Protein AF-A0A1G2W543-F1 (afdb_monomer_lite)

pLDDT: mean 87.35, std 10.86, range [42.5, 97.25]

Radius of gyration: 23.89 Å; chains: 1; bounding box: 51×27×61 Å

Foldseek 3Di:
DPPDDPVNVVVVVVVVVVVVVVVVVVVVVVVVVVVVVVVVVVVVVQVVCCVVPVCCVVCVVVVVVVVCCVVPVPPD

Sequence (76 aa):
MNEIAPEEKIDRLQNRVRFAGAETDRCLIELRLEVDHLRLELTALKQFMTVSNPSFAEQFPQILEKAIHEVDPESH

Secondary structure (DSSP, 8-state):
-----HHHHHHHHHHHHHHHHHHHHHHHHHHHHHHHHHHHHHHHHHHHHHHH-TTHHHHHHHHHHHHHHHH-TT--

Structure (mmCIF, N/CA/C/O backbone):
data_AF-A0A1G2W543-F1
#
_entry.id   AF-A0A1G2W543-F1
#
loop_
_atom_site.group_PDB
_atom_site.id
_atom_site.type_symbol
_atom_site.label_atom_id
_atom_site.label_alt_id
_atom_site.label_comp_id
_atom_site.label_asym_id
_atom_site.label_entity_id
_atom_site.label_seq_id
_atom_site.pdbx_PDB_ins_code
_atom_site.Cartn_x
_atom_site.Cartn_y
_atom_site.Cartn_z
_atom_site.occupancy
_atom_site.B_iso_or_equiv
_atom_site.auth_seq_id
_atom_site.auth_comp_id
_atom_site.auth_asym_id
_atom_site.auth_atom_id
_atom_site.pdbx_PDB_model_num
ATOM 1 N N . MET A 1 1 ? 37.482 -0.636 -33.999 1.00 42.50 1 MET A N 1
ATOM 2 C CA . MET A 1 1 ? 36.324 0.017 -33.355 1.00 42.50 1 MET A CA 1
ATOM 3 C C . MET A 1 1 ? 35.113 -0.420 -34.167 1.00 42.50 1 MET A C 1
ATOM 5 O O . MET A 1 1 ? 35.120 -0.150 -35.356 1.00 42.50 1 MET A O 1
ATOM 9 N N . ASN A 1 2 ? 34.184 -1.209 -33.615 1.00 53.09 2 ASN A N 1
ATOM 10 C CA . ASN A 1 2 ? 33.010 -1.651 -34.384 1.00 53.09 2 ASN A CA 1
ATOM 11 C C . ASN A 1 2 ? 32.052 -0.465 -34.523 1.00 53.09 2 ASN A C 1
ATOM 13 O O . ASN A 1 2 ? 31.336 -0.135 -33.577 1.00 53.09 2 ASN A O 1
ATOM 17 N N . GLU A 1 3 ? 32.089 0.196 -35.676 1.00 61.44 3 GLU A N 1
ATOM 18 C CA . GLU A 1 3 ? 31.106 1.206 -36.059 1.00 61.44 3 GLU A CA 1
ATOM 19 C C . GLU A 1 3 ? 29.787 0.493 -36.357 1.00 61.44 3 GLU A C 1
ATOM 21 O O . GLU A 1 3 ? 29.572 -0.067 -37.425 1.00 61.44 3 GLU A O 1
ATOM 26 N N . ILE A 1 4 ? 28.932 0.443 -35.341 1.00 67.19 4 ILE A N 1
ATOM 27 C CA . ILE A 1 4 ? 27.546 0.001 -35.469 1.00 67.19 4 ILE A CA 1
ATOM 28 C C . ILE A 1 4 ? 26.830 1.052 -36.317 1.00 67.19 4 ILE A C 1
ATOM 30 O O . ILE A 1 4 ? 26.898 2.242 -35.987 1.00 67.19 4 ILE A O 1
ATOM 34 N N . ALA A 1 5 ? 26.154 0.616 -37.381 1.00 80.50 5 ALA A N 1
ATOM 35 C CA . ALA A 1 5 ? 25.386 1.510 -38.236 1.00 80.50 5 ALA A CA 1
ATOM 36 C C . ALA A 1 5 ? 24.370 2.302 -37.383 1.00 80.50 5 ALA A C 1
ATOM 38 O O . ALA A 1 5 ? 23.791 1.741 -36.443 1.00 80.50 5 ALA A O 1
ATOM 39 N N . PRO A 1 6 ? 24.156 3.603 -37.647 1.00 80.38 6 PRO A N 1
ATOM 40 C CA . PRO A 1 6 ? 23.210 4.425 -36.893 1.00 80.38 6 PRO A CA 1
ATOM 41 C C . PRO A 1 6 ? 21.831 3.769 -36.721 1.00 80.38 6 PRO A C 1
ATOM 43 O O . PRO A 1 6 ? 21.249 3.857 -35.640 1.00 80.38 6 PRO A O 1
ATOM 46 N N . GLU A 1 7 ? 21.359 3.042 -37.733 1.00 83.56 7 GLU A N 1
ATOM 47 C CA . GLU A 1 7 ? 20.107 2.282 -37.730 1.00 83.56 7 GLU A CA 1
ATOM 48 C C . GLU A 1 7 ? 20.112 1.158 -36.682 1.00 83.56 7 GLU A C 1
ATOM 50 O O . GLU A 1 7 ? 19.207 1.077 -35.854 1.00 83.56 7 GLU A O 1
ATOM 55 N N . GLU A 1 8 ? 21.177 0.355 -36.614 1.00 85.38 8 GLU A N 1
ATOM 56 C CA . GLU A 1 8 ? 21.314 -0.702 -35.601 1.00 85.38 8 GLU A CA 1
ATOM 57 C C . GLU A 1 8 ? 21.363 -0.128 -34.176 1.00 85.38 8 GLU A C 1
ATOM 59 O O . GLU A 1 8 ? 20.917 -0.759 -33.211 1.00 85.38 8 GLU A O 1
ATOM 64 N N . LYS A 1 9 ? 21.909 1.082 -34.009 1.00 86.19 9 LYS A N 1
ATOM 65 C CA . LYS A 1 9 ? 21.929 1.769 -32.713 1.00 86.19 9 LYS A CA 1
ATOM 66 C C . LYS A 1 9 ? 20.538 2.272 -32.324 1.00 86.19 9 LYS A C 1
ATOM 68 O O . LYS A 1 9 ? 20.175 2.162 -31.150 1.00 86.19 9 LYS A O 1
ATOM 73 N N . ILE A 1 10 ? 19.768 2.787 -33.283 1.00 88.88 10 ILE A N 1
ATOM 74 C CA . ILE A 1 10 ? 18.374 3.204 -33.084 1.00 88.88 10 ILE A CA 1
ATOM 75 C C . ILE A 1 10 ? 17.521 1.997 -32.684 1.00 88.88 10 ILE A C 1
ATOM 77 O O . ILE A 1 10 ? 16.855 2.057 -31.650 1.00 88.88 10 ILE A O 1
ATOM 81 N N . ASP A 1 11 ? 17.630 0.878 -33.400 1.00 90.94 11 ASP A N 1
ATOM 82 C CA . ASP A 1 11 ? 16.883 -0.348 -33.096 1.00 90.94 11 ASP A CA 1
ATOM 83 C C . ASP A 1 11 ? 17.203 -0.888 -31.696 1.00 90.94 11 ASP A C 1
ATOM 85 O O . ASP A 1 11 ? 16.316 -1.300 -30.941 1.00 90.94 11 ASP A O 1
ATOM 89 N N . ARG A 1 12 ? 18.477 -0.851 -31.286 1.00 86.62 12 ARG A N 1
ATOM 90 C CA . ARG A 1 12 ? 18.874 -1.241 -29.922 1.00 86.62 12 ARG A CA 1
ATOM 91 C C . ARG A 1 12 ? 18.261 -0.330 -28.864 1.00 86.62 12 ARG A C 1
ATOM 93 O O . ARG A 1 12 ? 17.811 -0.823 -27.830 1.00 86.62 12 ARG A O 1
ATOM 100 N N . LEU A 1 13 ? 18.250 0.982 -29.090 1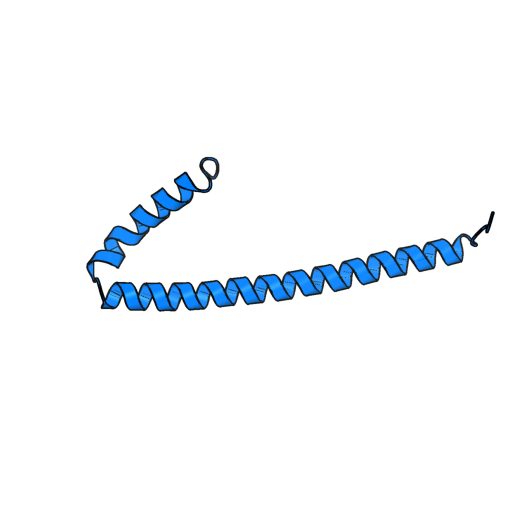.00 89.75 13 LEU A N 1
ATOM 101 C CA . LEU A 1 13 ? 17.669 1.938 -28.146 1.00 89.75 13 LEU A CA 1
ATOM 102 C C . LEU A 1 13 ? 16.148 1.783 -28.053 1.00 89.75 13 LEU A C 1
ATOM 104 O O . LEU A 1 13 ? 15.624 1.738 -26.943 1.00 89.75 13 LEU A O 1
ATOM 108 N N . GLN A 1 14 ? 15.457 1.615 -29.180 1.00 91.75 14 GLN A N 1
ATOM 109 C CA . GLN A 1 14 ? 14.014 1.361 -29.209 1.00 91.75 14 GLN A CA 1
ATOM 110 C C . GLN A 1 14 ? 13.650 0.086 -28.448 1.00 91.75 14 GLN A C 1
ATOM 112 O O . GLN A 1 14 ? 12.742 0.097 -27.617 1.00 91.75 14 GLN A O 1
ATOM 117 N N . ASN A 1 15 ? 14.406 -0.995 -28.657 1.00 89.81 15 ASN A N 1
ATOM 118 C CA . ASN A 1 15 ? 14.205 -2.234 -27.914 1.00 89.81 15 ASN A CA 1
ATOM 119 C C . ASN A 1 15 ? 14.416 -2.031 -26.410 1.00 89.81 15 ASN A C 1
ATOM 121 O O . ASN A 1 15 ? 13.577 -2.458 -25.622 1.00 89.81 15 ASN A O 1
ATOM 125 N N . ARG A 1 16 ? 15.482 -1.332 -25.996 1.00 87.81 16 ARG A N 1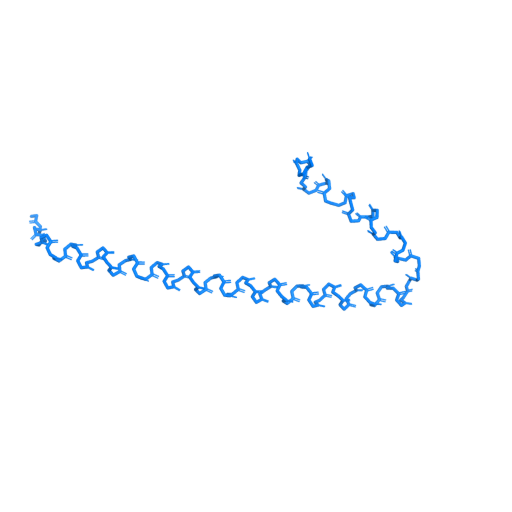
ATOM 126 C CA . ARG A 1 16 ? 15.732 -1.035 -24.575 1.00 87.81 16 ARG A CA 1
ATOM 127 C C . ARG A 1 16 ? 14.602 -0.231 -23.938 1.00 87.81 16 ARG A C 1
ATOM 129 O O . ARG A 1 16 ? 14.184 -0.575 -22.839 1.00 87.81 16 ARG A O 1
ATOM 136 N N . VAL A 1 17 ? 14.105 0.799 -24.622 1.00 90.19 17 VAL A N 1
ATOM 137 C CA . VAL A 1 17 ? 12.972 1.606 -24.140 1.00 90.19 17 VAL A CA 1
ATOM 138 C C . VAL A 1 17 ? 11.717 0.745 -24.018 1.00 90.19 17 VAL A C 1
ATOM 140 O O . VAL A 1 17 ? 11.049 0.792 -22.991 1.00 90.19 17 VAL A O 1
ATOM 143 N N . ARG A 1 18 ? 11.429 -0.101 -25.014 1.00 89.69 18 ARG A N 1
ATOM 144 C CA . ARG A 1 18 ? 10.274 -1.007 -24.981 1.00 89.69 18 ARG A CA 1
ATOM 145 C C . ARG A 1 18 ? 10.349 -2.003 -23.823 1.00 89.69 18 ARG A C 1
ATOM 147 O O . ARG A 1 18 ? 9.357 -2.191 -23.130 1.00 89.69 18 ARG A O 1
ATOM 154 N N . PHE A 1 19 ? 11.508 -2.625 -23.602 1.00 88.62 19 PHE A N 1
ATOM 155 C CA . PHE A 1 19 ? 11.703 -3.555 -22.485 1.00 88.62 19 PHE A CA 1
ATOM 156 C C . PHE A 1 19 ? 11.594 -2.853 -21.129 1.00 88.62 19 PHE A C 1
ATOM 158 O O . PHE A 1 19 ? 10.937 -3.375 -20.236 1.00 88.62 19 PHE A O 1
ATOM 165 N N . ALA A 1 20 ? 12.176 -1.659 -20.986 1.00 87.38 20 ALA A N 1
ATOM 166 C CA . ALA A 1 20 ? 12.052 -0.868 -19.763 1.00 87.38 20 ALA A CA 1
ATOM 167 C C . ALA A 1 20 ? 10.597 -0.455 -19.483 1.00 87.38 20 ALA A C 1
ATOM 169 O O . ALA A 1 20 ? 10.163 -0.495 -18.334 1.00 87.38 20 ALA A O 1
ATOM 170 N N . GLY A 1 21 ? 9.838 -0.104 -20.527 1.00 90.12 21 GLY A N 1
ATOM 171 C CA . GLY A 1 21 ? 8.409 0.192 -20.421 1.00 90.12 21 GLY A CA 1
ATOM 172 C C . GLY A 1 21 ? 7.605 -1.020 -19.954 1.00 90.12 21 GLY A C 1
ATOM 173 O O . GLY A 1 21 ? 6.910 -0.933 -18.950 1.00 90.12 21 GLY A O 1
ATOM 174 N N . ALA A 1 22 ? 7.782 -2.172 -20.608 1.00 90.44 22 ALA A N 1
ATOM 175 C CA . ALA A 1 22 ? 7.088 -3.406 -20.236 1.00 90.44 22 ALA A CA 1
ATOM 176 C C . ALA A 1 22 ? 7.398 -3.855 -18.796 1.00 90.44 22 ALA A C 1
ATOM 178 O O . ALA A 1 22 ? 6.507 -4.312 -18.084 1.00 90.44 22 ALA A O 1
ATOM 179 N N . GLU A 1 23 ? 8.648 -3.703 -18.357 1.00 92.44 23 GLU A N 1
ATOM 180 C CA . GLU A 1 23 ? 9.043 -4.033 -16.987 1.00 92.44 23 GLU A CA 1
ATOM 181 C C . GLU A 1 23 ? 8.447 -3.056 -15.968 1.00 92.44 23 GLU A C 1
ATOM 183 O O . GLU A 1 23 ? 7.963 -3.471 -14.919 1.00 92.44 23 GLU A O 1
ATOM 188 N N . THR A 1 24 ? 8.410 -1.765 -16.300 1.00 93.94 24 THR A N 1
ATOM 189 C CA . THR A 1 24 ? 7.783 -0.745 -15.449 1.00 93.94 24 THR A CA 1
ATOM 190 C C . THR A 1 24 ? 6.285 -1.004 -15.300 1.00 93.94 24 THR A C 1
ATOM 192 O O . THR A 1 24 ? 5.766 -0.966 -14.186 1.00 93.94 24 THR A O 1
ATOM 195 N N . ASP A 1 25 ? 5.595 -1.328 -16.396 1.00 94.38 25 ASP A N 1
ATOM 196 C CA . ASP A 1 25 ? 4.171 -1.668 -16.380 1.00 94.38 25 ASP A CA 1
ATOM 197 C C . ASP A 1 25 ? 3.902 -2.911 -15.522 1.00 94.38 25 ASP A C 1
ATOM 199 O O . ASP A 1 25 ? 2.966 -2.924 -14.720 1.00 94.38 25 ASP A O 1
ATOM 203 N N . ARG A 1 26 ? 4.757 -3.935 -15.634 1.00 94.75 26 ARG A N 1
ATOM 204 C CA . ARG A 1 26 ? 4.689 -5.139 -14.798 1.00 94.75 26 ARG A CA 1
ATOM 205 C C . ARG A 1 26 ? 4.854 -4.804 -13.317 1.00 94.75 26 ARG A C 1
ATOM 207 O O . ARG A 1 26 ? 3.992 -5.174 -12.523 1.00 94.75 26 ARG A O 1
ATOM 214 N N . CYS A 1 27 ? 5.893 -4.051 -12.954 1.00 94.25 27 CYS A N 1
ATOM 215 C CA . CYS A 1 27 ? 6.121 -3.619 -11.574 1.00 94.25 27 CYS A CA 1
ATOM 216 C C . CYS A 1 27 ? 4.956 -2.785 -11.023 1.00 94.25 27 CYS A C 1
ATOM 218 O O . CYS A 1 27 ? 4.585 -2.943 -9.864 1.00 94.25 27 CYS A O 1
ATOM 220 N N . LEU A 1 28 ? 4.348 -1.916 -11.837 1.00 95.25 28 LEU A N 1
ATOM 221 C CA . LEU A 1 28 ? 3.178 -1.138 -11.423 1.00 95.25 28 LEU A CA 1
ATOM 222 C C . LEU A 1 28 ? 1.962 -2.026 -11.146 1.00 95.25 28 LEU A C 1
ATOM 224 O O . LEU A 1 28 ? 1.218 -1.758 -10.203 1.00 95.25 28 LEU A O 1
ATOM 228 N N . ILE A 1 29 ? 1.743 -3.065 -11.954 1.00 96.62 29 ILE A N 1
ATOM 229 C CA . ILE A 1 29 ? 0.664 -4.033 -11.728 1.00 96.62 29 ILE A CA 1
ATOM 230 C C . ILE A 1 29 ? 0.924 -4.823 -10.444 1.00 96.62 29 ILE A C 1
ATOM 232 O O . ILE A 1 29 ? 0.029 -4.912 -9.607 1.00 96.62 29 ILE A O 1
ATOM 236 N N . GLU A 1 30 ? 2.138 -5.344 -10.262 1.00 96.56 30 GLU A N 1
ATOM 237 C CA . GLU A 1 30 ? 2.531 -6.082 -9.055 1.00 96.56 30 GLU A CA 1
ATOM 238 C C . GLU A 1 30 ? 2.354 -5.216 -7.801 1.00 96.56 30 GLU A C 1
ATOM 240 O O . GLU A 1 30 ? 1.676 -5.623 -6.863 1.00 96.56 30 GLU A O 1
ATOM 245 N N . LEU A 1 31 ? 2.841 -3.972 -7.817 1.00 96.75 31 LEU A N 1
ATOM 246 C CA . LEU A 1 31 ? 2.692 -3.054 -6.688 1.00 96.75 31 LEU A CA 1
ATOM 247 C C . LEU A 1 31 ? 1.222 -2.746 -6.372 1.00 96.75 31 LEU A C 1
ATOM 249 O O . LEU A 1 31 ? 0.851 -2.644 -5.205 1.00 96.75 31 LEU A O 1
ATOM 253 N N . ARG A 1 32 ? 0.367 -2.604 -7.393 1.00 96.06 32 ARG A N 1
ATOM 254 C CA . ARG A 1 32 ? -1.077 -2.412 -7.184 1.00 96.06 32 ARG A CA 1
ATOM 255 C C . ARG A 1 32 ? -1.711 -3.622 -6.508 1.00 96.06 32 ARG A C 1
ATOM 257 O O . ARG A 1 32 ? -2.494 -3.433 -5.582 1.00 96.06 32 ARG A O 1
ATOM 264 N N . LEU A 1 33 ? -1.353 -4.832 -6.937 1.00 96.94 33 LEU A N 1
ATOM 265 C CA . LEU A 1 33 ? -1.845 -6.066 -6.323 1.00 96.94 33 LEU A CA 1
ATOM 266 C C . LEU A 1 33 ? -1.408 -6.176 -4.860 1.00 96.94 33 LEU A C 1
ATOM 268 O O . LEU A 1 33 ? -2.239 -6.486 -4.011 1.00 96.94 33 LEU A O 1
ATOM 272 N N . GLU A 1 34 ? -0.152 -5.852 -4.553 1.00 97.25 34 GLU A N 1
ATOM 273 C CA . GLU A 1 34 ? 0.354 -5.840 -3.176 1.00 97.25 34 GLU A CA 1
ATOM 274 C C . GLU A 1 34 ? -0.365 -4.798 -2.307 1.00 97.25 34 GLU A C 1
ATOM 276 O O . GLU A 1 34 ? -0.781 -5.088 -1.186 1.00 97.25 34 GLU A O 1
ATOM 281 N N . VAL A 1 35 ? -0.598 -3.588 -2.829 1.00 96.44 35 VAL A N 1
ATOM 282 C CA . VAL A 1 35 ? -1.366 -2.552 -2.117 1.00 96.44 35 VAL A CA 1
ATOM 283 C C . VAL A 1 35 ? -2.804 -3.003 -1.856 1.00 96.44 35 VAL A C 1
ATOM 285 O O . VAL A 1 35 ? -3.327 -2.790 -0.760 1.00 96.44 35 VAL A O 1
ATOM 288 N N . ASP A 1 36 ? -3.458 -3.620 -2.837 1.00 96.69 36 ASP A N 1
ATOM 289 C CA . ASP A 1 36 ? -4.820 -4.124 -2.671 1.00 96.69 36 ASP A CA 1
ATOM 290 C C . ASP A 1 36 ? -4.873 -5.293 -1.679 1.00 96.69 36 ASP A C 1
ATOM 292 O O . ASP A 1 36 ? -5.792 -5.359 -0.858 1.00 96.69 36 ASP A O 1
ATOM 296 N N . HIS A 1 37 ? -3.858 -6.158 -1.670 1.00 97.12 37 HIS A N 1
ATOM 297 C CA . HIS A 1 37 ? -3.719 -7.214 -0.674 1.00 97.12 37 HIS A CA 1
ATOM 298 C C . HIS A 1 37 ? -3.573 -6.643 0.744 1.00 97.12 37 HIS A C 1
ATOM 300 O O . HIS A 1 37 ? -4.367 -6.981 1.624 1.00 97.12 37 HIS A O 1
ATOM 306 N N . LEU A 1 38 ? -2.664 -5.685 0.948 1.00 96.62 38 LEU A N 1
ATOM 307 C CA . LEU A 1 38 ? -2.480 -5.003 2.234 1.00 96.62 38 LEU A CA 1
ATOM 308 C C . LEU A 1 38 ? -3.757 -4.299 2.713 1.00 96.62 38 LEU A C 1
ATOM 310 O O . LEU A 1 38 ? -4.071 -4.302 3.904 1.00 96.62 38 LEU A O 1
ATOM 314 N N . ARG A 1 39 ? -4.536 -3.707 1.798 1.00 95.94 39 ARG A N 1
ATOM 315 C CA . ARG A 1 39 ? -5.836 -3.100 2.132 1.00 95.94 39 ARG A CA 1
ATOM 316 C C . ARG A 1 39 ? -6.837 -4.131 2.645 1.00 95.94 39 ARG A C 1
ATOM 318 O O . ARG A 1 39 ? -7.575 -3.830 3.589 1.00 95.94 39 ARG A O 1
ATOM 325 N N . LEU A 1 40 ? -6.879 -5.320 2.044 1.00 96.88 40 LEU A N 1
ATOM 326 C CA . LEU A 1 40 ? -7.747 -6.411 2.492 1.00 96.88 40 LEU A CA 1
ATOM 327 C C . LEU A 1 40 ? -7.337 -6.906 3.880 1.00 96.88 40 LEU A C 1
ATOM 329 O O . LEU A 1 40 ? -8.188 -6.985 4.767 1.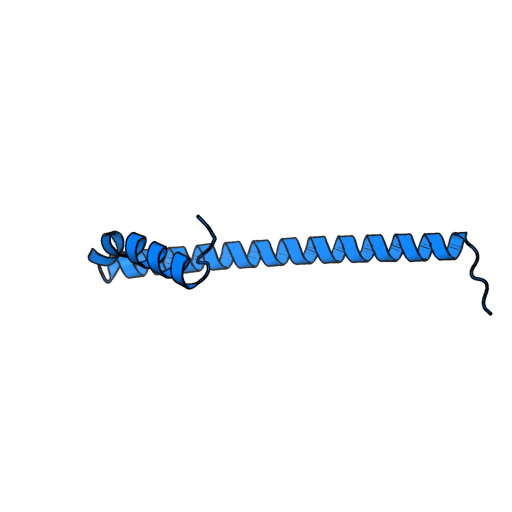00 96.88 40 LEU A O 1
ATOM 333 N N . GLU A 1 41 ? -6.047 -7.162 4.092 1.00 97.19 41 GLU A N 1
ATOM 334 C CA . GLU A 1 41 ? -5.518 -7.592 5.390 1.00 97.19 41 GLU A CA 1
ATOM 335 C C . GLU A 1 41 ? -5.788 -6.558 6.486 1.00 97.19 41 GLU A C 1
ATOM 337 O O . GLU A 1 41 ? -6.307 -6.896 7.551 1.00 97.19 41 GLU A O 1
ATOM 342 N N . LEU A 1 42 ? -5.529 -5.276 6.207 1.00 93.69 42 LEU A N 1
ATOM 343 C CA . LEU A 1 42 ? -5.797 -4.193 7.149 1.00 93.69 42 LEU A CA 1
ATOM 344 C C . LEU A 1 42 ? -7.289 -4.085 7.479 1.00 93.69 42 LEU A C 1
ATOM 346 O O . LEU A 1 42 ? -7.654 -3.812 8.622 1.00 93.69 42 LEU A O 1
ATOM 350 N N . THR A 1 43 ? -8.161 -4.296 6.493 1.00 93.75 43 THR A N 1
ATOM 351 C CA . THR A 1 43 ? -9.614 -4.284 6.704 1.00 93.75 43 THR A CA 1
ATOM 352 C C . THR A 1 43 ? -10.045 -5.437 7.604 1.00 93.75 43 THR A C 1
ATOM 354 O O . THR A 1 43 ? -10.775 -5.210 8.571 1.00 93.75 43 THR A O 1
ATOM 357 N N . ALA A 1 44 ? -9.557 -6.651 7.338 1.00 95.12 44 ALA A N 1
ATOM 358 C CA . ALA A 1 44 ? -9.828 -7.820 8.167 1.00 95.12 44 ALA A CA 1
ATOM 359 C C . ALA A 1 44 ? -9.321 -7.618 9.604 1.00 95.12 44 ALA A C 1
ATOM 361 O O . ALA A 1 44 ? -10.054 -7.865 10.563 1.00 95.12 44 ALA A O 1
ATOM 362 N N . LEU A 1 45 ? -8.105 -7.083 9.762 1.00 92.88 45 LEU A N 1
ATOM 363 C CA . LEU A 1 45 ? -7.522 -6.780 11.066 1.00 92.88 45 LEU A CA 1
ATOM 364 C C . LEU A 1 45 ? -8.339 -5.728 11.822 1.00 92.88 45 LEU A C 1
ATOM 366 O O . LEU A 1 45 ? -8.644 -5.922 12.996 1.00 92.88 45 LEU A O 1
ATOM 370 N N . LYS A 1 46 ? -8.742 -4.635 11.162 1.00 89.38 46 LYS A N 1
ATOM 371 C CA . LYS A 1 46 ? -9.598 -3.606 11.774 1.00 89.38 46 LYS A CA 1
ATOM 372 C C . LYS A 1 46 ? -10.909 -4.199 12.275 1.00 89.38 46 LYS A C 1
ATOM 374 O O . LYS A 1 46 ? -11.272 -3.955 13.420 1.00 89.38 46 LYS A O 1
ATOM 379 N N . GLN A 1 47 ? -11.587 -5.005 11.457 1.00 90.69 47 GLN A N 1
ATOM 380 C CA . GLN A 1 47 ? -12.836 -5.662 11.850 1.00 90.69 47 GLN A CA 1
ATOM 381 C C . GLN A 1 47 ? -12.635 -6.590 13.052 1.00 90.69 47 GLN A C 1
ATOM 383 O O . GLN A 1 47 ? -13.390 -6.515 14.021 1.00 90.69 47 GLN A O 1
ATOM 388 N N . PHE A 1 48 ? -11.588 -7.417 13.021 1.00 93.06 48 PHE A N 1
ATOM 389 C CA . PHE A 1 48 ? -11.238 -8.297 14.133 1.00 93.06 48 PHE A CA 1
ATOM 390 C C . PHE A 1 48 ? -10.983 -7.514 15.428 1.00 93.06 48 PHE A C 1
ATOM 392 O O . PHE A 1 48 ? -11.492 -7.884 16.489 1.00 93.06 48 PHE A O 1
ATOM 399 N N . MET A 1 49 ? -10.240 -6.409 15.344 1.00 91.88 49 MET A N 1
ATOM 400 C CA . MET A 1 49 ? -9.923 -5.558 16.490 1.00 91.88 49 MET A CA 1
ATOM 401 C C . MET A 1 49 ? -11.153 -4.835 17.033 1.00 91.88 49 MET A C 1
ATOM 403 O O . MET A 1 49 ? -11.304 -4.756 18.245 1.00 91.88 49 MET A O 1
ATOM 407 N N . THR A 1 50 ? -12.064 -4.365 16.177 1.00 87.75 50 THR A N 1
ATOM 408 C CA . THR A 1 50 ? -13.332 -3.761 16.617 1.00 87.75 50 THR A CA 1
ATOM 409 C C . THR A 1 50 ? -14.208 -4.760 17.373 1.00 87.75 50 THR A C 1
ATOM 411 O O . THR A 1 50 ? -14.814 -4.396 18.377 1.00 87.75 50 THR A O 1
ATOM 414 N N . VAL A 1 51 ? -14.258 -6.022 16.932 1.00 89.88 51 VAL A N 1
ATOM 415 C CA . VAL A 1 51 ? -15.001 -7.081 17.639 1.00 89.88 51 VAL A CA 1
ATOM 416 C C . VAL A 1 51 ? -14.322 -7.443 18.962 1.00 89.88 51 VAL A C 1
ATOM 418 O O . VAL A 1 51 ? -14.992 -7.579 19.983 1.00 89.88 51 VAL A O 1
ATOM 421 N N . SER A 1 52 ? -12.997 -7.592 18.952 1.00 91.00 52 SER A N 1
ATOM 422 C CA . SER A 1 52 ? -12.224 -8.052 20.114 1.00 91.00 52 SER A CA 1
ATOM 423 C C . SER A 1 52 ? -12.024 -6.964 21.174 1.00 91.00 52 SER A C 1
ATOM 425 O O . SER A 1 52 ? -11.873 -7.265 22.355 1.00 91.00 52 SER A O 1
ATOM 427 N N . ASN A 1 53 ? -12.020 -5.696 20.763 1.00 89.94 53 ASN A N 1
ATOM 428 C CA . ASN A 1 53 ? -11.889 -4.530 21.623 1.00 89.94 53 ASN A CA 1
ATOM 429 C C . ASN A 1 53 ? -12.770 -3.383 21.087 1.00 89.94 53 ASN A C 1
ATOM 431 O O . ASN A 1 53 ? -12.310 -2.587 20.267 1.00 89.94 53 ASN A O 1
ATOM 435 N N . PRO A 1 54 ? -14.010 -3.231 21.581 1.00 83.88 54 PRO A N 1
ATOM 436 C CA . PRO A 1 54 ? -14.938 -2.201 21.105 1.00 83.88 54 PRO A CA 1
ATOM 437 C C . PRO A 1 54 ? -14.398 -0.765 21.198 1.00 83.88 54 PRO A C 1
ATOM 439 O O . PRO A 1 54 ? -14.718 0.065 20.351 1.00 83.88 54 PRO A O 1
ATOM 442 N N . SER A 1 55 ? -13.523 -0.481 22.172 1.00 88.88 55 SER A N 1
ATOM 443 C CA . SER A 1 55 ? -12.890 0.841 22.332 1.00 88.88 55 SER A CA 1
ATOM 444 C C . SER A 1 55 ? -11.851 1.164 21.251 1.00 88.88 55 SER A C 1
ATOM 446 O O . SER A 1 55 ? -11.482 2.323 21.059 1.00 88.88 55 SER A O 1
ATOM 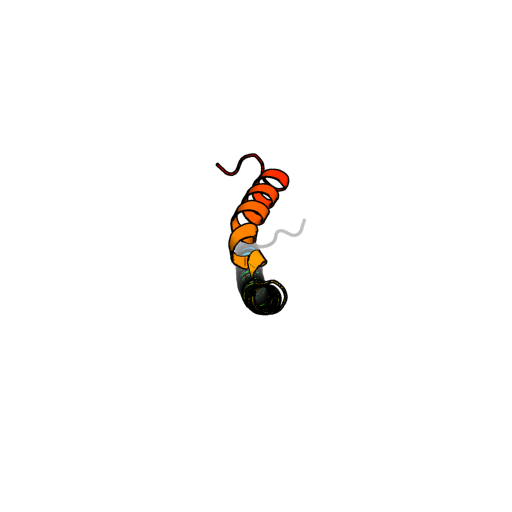448 N N . PHE A 1 56 ? -11.394 0.155 20.501 1.00 88.94 56 PHE A N 1
ATOM 449 C CA . PHE A 1 56 ? -10.406 0.322 19.440 1.00 88.94 56 PHE A CA 1
ATOM 450 C C . PHE A 1 56 ? -10.898 1.264 18.341 1.00 88.94 56 PHE A C 1
ATOM 452 O O . PHE A 1 56 ? -10.117 2.070 17.849 1.00 88.94 56 PHE A O 1
ATOM 459 N N . ALA A 1 57 ? -12.183 1.213 17.974 1.00 85.00 57 ALA A N 1
ATOM 460 C CA . ALA A 1 57 ? -12.730 2.070 16.921 1.00 85.00 57 ALA A CA 1
ATOM 461 C C . ALA A 1 57 ? -12.614 3.570 17.257 1.00 85.00 57 ALA A C 1
ATOM 463 O O . ALA A 1 57 ? -12.393 4.382 16.362 1.00 85.00 57 ALA A O 1
ATOM 464 N N . GLU A 1 58 ? -12.715 3.923 18.541 1.00 88.69 58 GLU A N 1
ATOM 465 C CA . GLU A 1 58 ? -12.605 5.303 19.025 1.00 88.69 58 GLU A CA 1
ATOM 466 C C . GLU A 1 58 ? -11.143 5.752 19.160 1.00 88.69 58 GLU A C 1
ATOM 468 O O . GLU A 1 58 ? -10.809 6.897 18.862 1.00 88.69 58 GLU A O 1
ATOM 473 N N . GLN A 1 59 ? -10.255 4.847 19.584 1.00 90.50 59 GLN A N 1
ATOM 474 C CA . GLN A 1 59 ? -8.841 5.153 19.832 1.00 90.50 59 GLN A CA 1
ATOM 475 C C . GLN A 1 59 ? -7.980 5.091 18.565 1.00 90.50 59 GLN A C 1
ATOM 477 O O . GLN A 1 59 ? -6.984 5.807 18.451 1.00 90.50 59 GLN A O 1
ATOM 482 N N . PHE A 1 60 ? -8.348 4.242 17.603 1.00 88.81 60 PHE A N 1
ATOM 483 C CA . PHE A 1 60 ? -7.547 3.966 16.415 1.00 88.81 60 PHE A CA 1
ATOM 484 C C . PHE A 1 60 ? -7.204 5.214 15.584 1.00 88.81 60 PHE A C 1
ATOM 486 O O . PHE A 1 60 ? -6.039 5.332 15.212 1.00 88.81 60 PHE A O 1
ATOM 493 N N . PRO A 1 61 ? -8.123 6.166 15.315 1.00 89.38 61 PRO A N 1
ATOM 494 C CA . PRO A 1 61 ? -7.781 7.378 14.568 1.00 89.38 61 PRO A CA 1
ATOM 495 C C . PRO A 1 61 ? -6.641 8.178 15.211 1.00 89.38 61 PRO A C 1
ATOM 497 O O . PRO A 1 61 ? -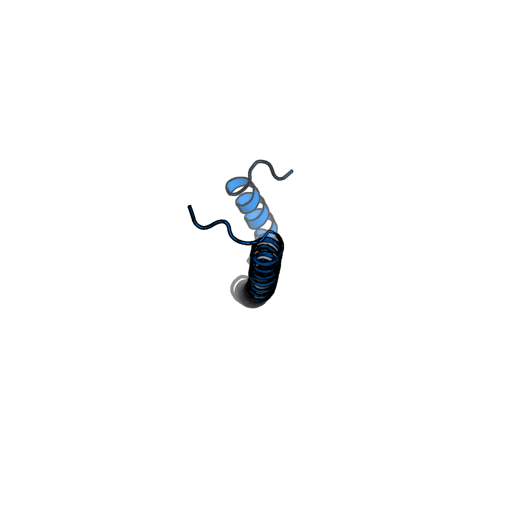5.721 8.592 14.516 1.00 89.38 61 PRO A O 1
ATOM 500 N N . GLN A 1 62 ? -6.655 8.317 16.540 1.00 91.69 62 GLN A N 1
ATOM 501 C CA . GLN A 1 62 ? -5.620 9.045 17.282 1.00 91.69 62 GLN A CA 1
ATOM 502 C C . GLN A 1 62 ? -4.281 8.299 17.274 1.00 91.69 62 GLN A C 1
ATOM 504 O O . GLN A 1 62 ? -3.220 8.912 17.192 1.00 91.69 62 GLN A O 1
ATOM 509 N N . ILE A 1 63 ? -4.317 6.966 17.376 1.00 89.81 63 ILE A N 1
ATOM 510 C CA . ILE A 1 63 ? -3.116 6.125 17.283 1.00 89.81 63 ILE A CA 1
ATOM 511 C C . ILE A 1 63 ? -2.510 6.227 15.879 1.00 89.81 63 ILE A C 1
ATOM 513 O O . ILE A 1 63 ? -1.297 6.363 15.747 1.00 89.81 63 ILE A O 1
ATOM 517 N N . LEU A 1 64 ? -3.349 6.191 14.841 1.00 89.38 64 LEU A N 1
ATOM 518 C CA . LEU A 1 64 ? -2.918 6.301 13.452 1.00 89.38 64 LEU A CA 1
ATOM 519 C C . LEU A 1 64 ? -2.280 7.663 13.165 1.00 89.38 64 LEU A C 1
ATOM 521 O O . LEU A 1 64 ? -1.221 7.709 12.555 1.00 89.38 64 LEU A O 1
ATOM 525 N N . GLU A 1 65 ? -2.891 8.752 13.628 1.00 90.25 65 GLU A N 1
ATOM 526 C CA . GLU A 1 65 ? -2.354 10.108 13.471 1.00 90.25 65 GLU A CA 1
ATOM 527 C C . GLU A 1 65 ? -0.968 10.252 14.116 1.00 90.25 65 GLU A C 1
ATOM 529 O O . GLU A 1 65 ? -0.037 10.750 13.484 1.00 90.25 65 GLU A O 1
ATOM 534 N N . LYS A 1 66 ? -0.788 9.727 15.337 1.00 90.81 66 LYS A N 1
ATOM 535 C CA . LYS A 1 66 ? 0.528 9.693 15.996 1.00 90.81 66 LYS A CA 1
ATOM 536 C C . LYS A 1 66 ? 1.548 8.879 15.203 1.00 90.81 66 LYS A C 1
ATOM 538 O O . LYS A 1 66 ? 2.663 9.343 14.999 1.00 90.81 66 LYS A O 1
ATOM 543 N N . ALA A 1 67 ? 1.160 7.695 14.734 1.00 89.00 67 ALA A N 1
ATOM 544 C CA . ALA A 1 67 ? 2.045 6.833 13.960 1.00 89.00 67 ALA A CA 1
ATOM 545 C C . ALA A 1 67 ? 2.463 7.473 12.624 1.00 89.00 67 ALA A C 1
ATOM 547 O O . ALA A 1 67 ? 3.616 7.343 12.227 1.00 89.00 67 ALA A O 1
ATOM 548 N N . ILE A 1 68 ? 1.556 8.190 11.947 1.00 88.38 68 ILE A N 1
ATOM 549 C CA . ILE A 1 68 ? 1.876 8.939 10.722 1.00 88.38 68 ILE A CA 1
ATOM 550 C C . ILE A 1 68 ? 2.929 10.007 11.023 1.00 88.38 68 ILE A C 1
ATOM 552 O O . ILE A 1 68 ? 3.951 10.040 10.348 1.00 88.38 68 ILE A O 1
ATOM 556 N N . HIS A 1 69 ? 2.731 10.810 12.069 1.00 85.38 69 HIS A N 1
ATOM 557 C CA . HIS A 1 69 ? 3.697 1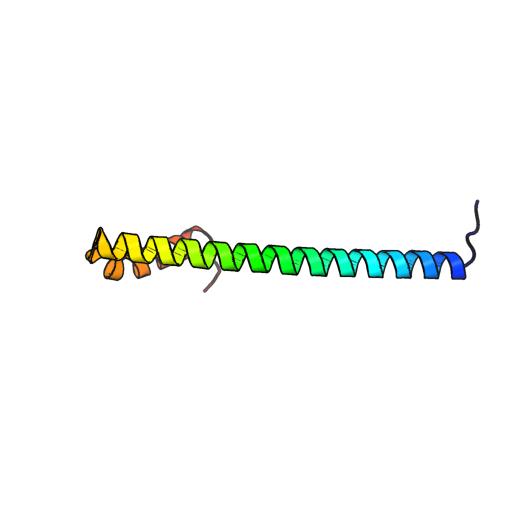1.835 12.468 1.00 85.38 69 HIS A CA 1
ATOM 558 C C . HIS A 1 69 ? 5.074 11.277 12.861 1.00 85.38 69 HIS A C 1
ATOM 560 O O . HIS A 1 69 ? 6.086 11.933 12.628 1.00 85.38 69 HIS A O 1
ATOM 566 N N . GLU A 1 70 ? 5.133 10.092 13.472 1.00 87.44 70 GLU A N 1
ATOM 567 C CA . GLU A 1 70 ? 6.399 9.446 13.845 1.00 87.44 70 GLU A CA 1
ATOM 568 C C . GLU A 1 70 ? 7.173 8.914 12.630 1.00 87.44 70 GLU A C 1
ATOM 570 O O . GLU A 1 70 ? 8.405 8.897 12.645 1.00 87.44 70 GLU A O 1
ATOM 575 N N . VAL A 1 71 ? 6.464 8.474 11.587 1.00 83.94 71 VAL A N 1
ATOM 576 C CA . VAL A 1 71 ? 7.062 7.885 10.379 1.00 83.94 71 VAL A CA 1
ATOM 577 C C . VAL A 1 71 ? 7.379 8.944 9.320 1.00 83.94 71 VAL A C 1
ATOM 579 O O . VAL A 1 71 ? 8.404 8.834 8.649 1.00 83.94 71 VAL A O 1
ATOM 582 N N . ASP A 1 72 ? 6.531 9.963 9.180 1.00 74.38 72 ASP A N 1
ATOM 583 C CA . ASP A 1 72 ? 6.690 11.064 8.229 1.00 74.38 72 ASP A CA 1
ATOM 584 C C . ASP A 1 72 ? 6.309 12.409 8.882 1.00 74.38 72 ASP A C 1
ATOM 586 O O . ASP A 1 72 ? 5.171 12.878 8.760 1.00 74.38 72 ASP A O 1
ATOM 590 N N . PRO A 1 73 ? 7.246 13.046 9.609 1.00 67.00 73 PRO A N 1
ATOM 591 C CA . PRO A 1 73 ? 6.966 14.278 10.340 1.00 67.00 73 PRO A CA 1
ATOM 592 C C . PRO A 1 73 ? 6.669 15.493 9.440 1.00 67.00 73 PRO A C 1
ATOM 594 O O . PRO A 1 73 ? 6.198 16.503 9.963 1.00 67.00 73 PRO A O 1
ATOM 597 N N . GLU A 1 74 ? 6.916 15.424 8.123 1.00 68.00 74 GLU A N 1
ATOM 598 C CA . GLU A 1 74 ? 6.805 16.559 7.186 1.00 68.00 74 GLU A CA 1
ATOM 599 C C . GLU A 1 74 ? 5.542 16.534 6.291 1.00 68.00 74 GLU A C 1
ATOM 601 O O . GLU A 1 74 ? 5.360 17.427 5.467 1.00 68.00 74 GLU A O 1
ATOM 606 N N . SER A 1 75 ? 4.640 15.557 6.449 1.00 61.16 75 SER A N 1
ATOM 607 C CA . SER A 1 75 ? 3.479 15.341 5.555 1.00 61.16 75 SER A CA 1
ATOM 608 C C . SER A 1 75 ? 2.263 16.284 5.742 1.00 61.16 75 SER A C 1
ATOM 610 O O . SER A 1 75 ? 1.193 16.003 5.193 1.00 61.16 75 SER A O 1
ATOM 612 N N . HIS A 1 76 ? 2.378 17.383 6.502 1.00 54.66 76 HIS A N 1
ATOM 613 C CA . HIS A 1 76 ? 1.260 18.296 6.828 1.00 54.66 76 HIS A CA 1
ATOM 614 C C . HIS A 1 76 ? 1.446 19.731 6.330 1.00 54.66 76 HIS A C 1
ATOM 616 O O . HIS A 1 76 ? 2.515 20.324 6.595 1.00 54.66 76 HIS A O 1
#